Protein AF-A0A354Y0F9-F1 (afdb_monomer_lite)

Secondary structure (DSSP, 8-state):
-HHHHHHHHHHHHTT-HHHHHHHHHHHHHTTTPPPHHHHHHHTT--SSHHHHHHHHHHHHHHHTTTSSHHHHHHHHTT-HHHHHTSPPEEEEEEEEEPTT----SS----TTTEEEEEEEEE-TTT------GGGGSPPPPHHHHHH-TTPPPPTT--

Radius of gyration: 22.81 Å; chains: 1; bounding box: 46×44×65 Å

Structure (mmCIF, N/CA/C/O backbone):
data_AF-A0A354Y0F9-F1
#
_entry.id   AF-A0A354Y0F9-F1
#
loop_
_atom_site.group_PDB
_atom_site.id
_atom_site.type_symbol
_atom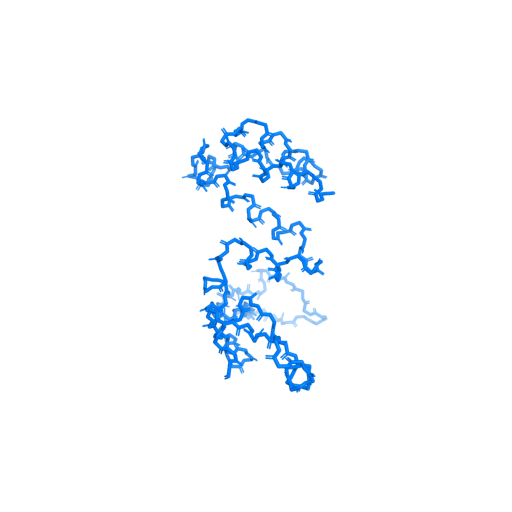_site.label_atom_id
_atom_site.label_alt_id
_atom_site.label_comp_id
_atom_site.label_asym_id
_atom_site.label_entity_id
_atom_site.label_seq_id
_atom_site.pdbx_PDB_ins_code
_atom_site.Cartn_x
_atom_site.Cartn_y
_atom_site.Cartn_z
_atom_site.occupancy
_atom_site.B_iso_or_equiv
_atom_site.auth_seq_id
_atom_site.auth_comp_id
_atom_site.auth_asym_id
_atom_site.auth_atom_id
_atom_site.pdbx_PDB_model_num
ATOM 1 N N . ALA A 1 1 ? 11.839 -1.763 10.530 1.00 94.44 1 ALA A N 1
ATOM 2 C CA . ALA A 1 1 ? 11.027 -0.960 9.595 1.00 94.44 1 ALA A CA 1
ATOM 3 C C . ALA A 1 1 ? 9.659 -0.612 10.173 1.00 94.44 1 ALA A C 1
ATOM 5 O O . ALA A 1 1 ? 9.276 0.550 10.140 1.00 94.44 1 ALA A O 1
ATOM 6 N N . GLU A 1 2 ? 8.942 -1.584 10.743 1.00 97.94 2 GLU A N 1
ATOM 7 C CA . GLU A 1 2 ? 7.544 -1.393 11.153 1.00 97.94 2 GLU A CA 1
ATOM 8 C C . GLU A 1 2 ? 7.325 -0.270 12.165 1.00 97.94 2 GLU A C 1
ATOM 10 O O . GLU A 1 2 ? 6.430 0.543 11.954 1.00 97.94 2 GLU A O 1
ATOM 15 N N . MET A 1 3 ? 8.167 -0.166 13.196 1.00 98.31 3 MET A N 1
ATOM 16 C CA . MET A 1 3 ? 8.039 0.885 14.214 1.00 98.31 3 MET A CA 1
ATOM 17 C C . MET A 1 3 ? 8.055 2.297 13.612 1.00 98.31 3 MET A C 1
ATOM 19 O O . MET A 1 3 ? 7.258 3.137 14.014 1.00 98.31 3 MET A O 1
ATOM 23 N N . TYR A 1 4 ? 8.889 2.541 12.595 1.00 98.50 4 TYR A N 1
ATOM 24 C CA . TYR A 1 4 ? 8.926 3.827 11.895 1.00 98.50 4 TYR A CA 1
ATOM 25 C C . TYR A 1 4 ? 7.642 4.095 11.109 1.00 98.50 4 TYR A C 1
ATOM 27 O O . TYR A 1 4 ? 7.142 5.212 11.119 1.00 98.50 4 TYR A O 1
ATOM 35 N N . LEU A 1 5 ? 7.071 3.078 10.457 1.00 98.50 5 LEU A N 1
ATOM 36 C CA . LEU A 1 5 ? 5.818 3.238 9.714 1.00 98.50 5 LEU A CA 1
ATOM 37 C C . LEU A 1 5 ? 4.607 3.387 10.638 1.00 98.50 5 LEU A C 1
ATOM 39 O O . LEU A 1 5 ? 3.686 4.108 10.278 1.00 98.50 5 LEU A O 1
ATOM 43 N N . ILE A 1 6 ? 4.608 2.752 11.814 1.00 98.62 6 ILE A N 1
ATOM 44 C CA . ILE A 1 6 ? 3.578 2.966 12.841 1.00 98.62 6 ILE A CA 1
ATOM 45 C C . ILE A 1 6 ? 3.672 4.392 13.394 1.00 98.62 6 ILE A C 1
ATOM 47 O O . ILE A 1 6 ? 2.654 5.075 13.467 1.00 98.62 6 ILE A O 1
ATOM 51 N N . ALA A 1 7 ? 4.879 4.861 13.730 1.00 98.69 7 ALA A N 1
ATOM 52 C CA . ALA A 1 7 ? 5.097 6.231 14.194 1.00 98.69 7 ALA A CA 1
ATOM 53 C C . ALA A 1 7 ? 4.682 7.261 13.130 1.00 98.69 7 ALA A C 1
ATOM 55 O O . ALA A 1 7 ? 3.935 8.188 13.429 1.00 98.69 7 ALA A O 1
ATOM 56 N N . ALA A 1 8 ? 5.079 7.051 11.869 1.00 98.75 8 ALA A N 1
ATOM 57 C CA . ALA A 1 8 ? 4.664 7.893 10.752 1.00 98.75 8 ALA A CA 1
ATOM 58 C C . ALA A 1 8 ? 3.139 7.920 10.576 1.00 98.75 8 ALA A C 1
ATOM 60 O O . ALA A 1 8 ? 2.572 8.985 10.349 1.00 98.75 8 ALA A O 1
ATOM 61 N N . GLU A 1 9 ? 2.474 6.765 10.686 1.00 98.75 9 GLU A N 1
ATOM 62 C CA . GLU A 1 9 ? 1.016 6.675 10.609 1.00 98.75 9 GLU A CA 1
ATOM 63 C C . GLU A 1 9 ? 0.333 7.474 11.708 1.00 98.75 9 GLU A C 1
ATOM 65 O O . GLU A 1 9 ? -0.510 8.317 11.407 1.00 98.75 9 GLU A O 1
ATOM 70 N N . ALA A 1 10 ? 0.738 7.266 12.961 1.00 98.75 10 ALA A N 1
ATOM 71 C CA . ALA A 1 10 ? 0.190 7.995 14.095 1.00 98.75 10 ALA A CA 1
ATOM 72 C C . ALA A 1 10 ? 0.378 9.512 13.934 1.00 98.75 10 ALA A C 1
ATOM 74 O O . ALA A 1 10 ? -0.590 10.261 14.052 1.00 98.75 10 ALA A O 1
ATOM 75 N N . SER A 1 11 ? 1.586 9.963 13.578 1.00 98.81 11 SER A N 1
ATOM 76 C CA . SER A 1 11 ? 1.867 11.384 13.347 1.00 98.81 11 SER A CA 1
ATOM 77 C C . SER A 1 11 ? 1.048 11.966 12.188 1.00 98.81 11 SER A C 1
ATOM 79 O O . SER A 1 11 ? 0.546 13.081 12.307 1.00 98.81 11 SER A O 1
ATOM 81 N N . ILE A 1 12 ? 0.836 11.231 11.085 1.00 98.81 12 ILE A N 1
ATOM 82 C CA . ILE A 1 12 ? -0.039 11.692 9.990 1.00 98.81 12 ILE A CA 1
ATOM 83 C C . ILE A 1 12 ? -1.469 11.869 10.487 1.00 98.81 12 ILE A C 1
ATOM 85 O O . ILE A 1 12 ? -2.067 12.911 10.231 1.00 98.81 12 ILE A O 1
ATOM 89 N N . GLU A 1 13 ? -2.029 10.898 11.208 1.00 98.50 13 GLU A N 1
ATOM 90 C CA . GLU A 1 13 ? -3.411 10.997 11.695 1.00 98.50 13 GLU A CA 1
ATOM 91 C C . GLU A 1 13 ? -3.593 12.116 12.738 1.00 98.50 13 GLU A C 1
ATOM 93 O O . GLU A 1 13 ? -4.663 12.720 12.802 1.00 98.50 13 GLU A O 1
ATOM 98 N N . LEU A 1 14 ? -2.530 12.483 13.462 1.00 98.62 14 LEU A N 1
ATOM 99 C CA . LEU A 1 14 ? -2.475 13.659 14.345 1.00 98.62 14 LEU A CA 1
ATOM 100 C C . LEU A 1 14 ? -2.153 14.979 13.618 1.00 98.62 14 LEU A C 1
ATOM 102 O O . LEU A 1 14 ? -2.127 16.037 14.241 1.00 98.62 14 LEU A O 1
ATOM 106 N N . ASN A 1 15 ? -1.941 14.937 12.299 1.00 98.56 15 ASN A N 1
ATOM 107 C CA . ASN A 1 15 ? -1.542 16.071 11.459 1.00 98.56 15 ASN A CA 1
ATOM 108 C C . ASN A 1 15 ? -0.159 16.672 11.816 1.00 98.56 15 ASN A C 1
ATOM 110 O O . ASN A 1 15 ? 0.145 17.816 11.482 1.00 98.56 15 ASN A O 1
ATOM 114 N N . GLU A 1 16 ? 0.716 15.881 12.437 1.00 98.69 16 GLU A N 1
ATOM 115 C CA . GLU A 1 16 ? 2.116 16.195 12.750 1.00 98.69 16 GLU A CA 1
ATOM 116 C C . GLU A 1 16 ? 3.026 15.848 11.556 1.00 98.69 16 GLU A C 1
ATOM 118 O O . GLU A 1 16 ? 3.885 14.965 11.604 1.00 98.69 16 GLU A O 1
ATOM 123 N N . LEU A 1 17 ? 2.801 16.521 10.426 1.00 98.62 17 LEU A N 1
ATOM 124 C CA . LEU A 1 17 ? 3.329 16.100 9.121 1.00 98.62 17 LEU A CA 1
ATOM 125 C C . LEU A 1 17 ? 4.864 16.123 9.019 1.00 98.62 17 LEU A C 1
ATOM 127 O O . LEU A 1 17 ? 5.453 15.255 8.377 1.00 98.62 17 LEU A O 1
ATOM 131 N N . GLU A 1 18 ? 5.521 17.087 9.668 1.00 98.56 18 GLU A N 1
ATOM 132 C CA . GLU A 1 18 ? 6.990 17.150 9.711 1.00 98.56 18 GLU A CA 1
ATOM 133 C C . GLU A 1 18 ? 7.583 15.971 10.492 1.00 98.56 18 GLU A C 1
ATOM 135 O O . GLU A 1 18 ? 8.601 15.409 10.094 1.00 98.56 18 GLU A O 1
ATOM 140 N N . GLU A 1 19 ? 6.933 15.559 11.583 1.00 98.62 19 GLU A N 1
ATOM 141 C CA . GLU A 1 19 ? 7.372 14.413 12.380 1.00 98.62 19 GLU A CA 1
ATOM 142 C C . GLU A 1 19 ? 7.174 13.108 11.605 1.00 98.62 19 GLU A C 1
ATOM 144 O O . GLU A 1 19 ? 8.086 12.288 11.507 1.00 98.62 19 GLU A O 1
ATOM 149 N N . ALA A 1 20 ? 6.026 12.962 10.940 1.00 98.69 20 ALA A N 1
ATOM 150 C CA . ALA A 1 20 ? 5.779 11.833 10.058 1.00 98.69 20 ALA A CA 1
ATOM 151 C C . ALA A 1 20 ? 6.821 11.706 8.935 1.00 98.69 20 ALA A C 1
ATOM 153 O O . ALA A 1 20 ? 7.283 10.600 8.642 1.00 98.69 20 ALA A O 1
ATOM 154 N N . ALA A 1 21 ? 7.200 12.826 8.309 1.00 98.62 21 ALA A N 1
ATOM 155 C CA . ALA A 1 21 ? 8.202 12.837 7.248 1.00 98.62 21 ALA A CA 1
ATOM 156 C C . ALA A 1 21 ? 9.570 12.354 7.748 1.00 98.62 21 ALA A C 1
ATOM 158 O O . ALA A 1 21 ? 10.187 11.539 7.067 1.00 98.62 21 ALA A O 1
ATOM 159 N N . LYS A 1 22 ? 10.003 12.741 8.959 1.00 98.56 22 LYS A N 1
ATOM 160 C CA . LYS A 1 22 ? 11.258 12.237 9.556 1.00 98.56 22 LYS A CA 1
ATOM 161 C C . LYS A 1 22 ? 11.277 10.711 9.629 1.00 98.56 22 LYS A C 1
ATOM 163 O O . LYS A 1 22 ? 12.253 10.087 9.215 1.00 98.56 22 LYS A O 1
ATOM 168 N N . TRP A 1 23 ? 10.197 10.101 10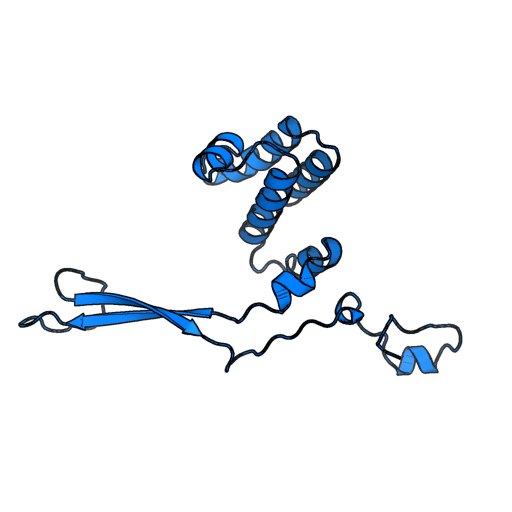.120 1.00 98.62 23 TRP A N 1
ATOM 169 C CA . TRP A 1 23 ? 10.104 8.643 10.238 1.00 98.62 23 TRP A CA 1
ATOM 170 C C . TRP A 1 23 ? 10.107 7.941 8.879 1.00 98.62 23 TRP A C 1
ATOM 172 O O . TRP A 1 23 ? 10.768 6.913 8.715 1.00 98.62 23 TRP A O 1
ATOM 182 N N . LEU A 1 24 ? 9.406 8.505 7.892 1.00 98.44 24 LEU A N 1
ATOM 183 C CA . LEU A 1 24 ? 9.416 7.993 6.522 1.00 98.44 24 LEU A CA 1
ATOM 184 C C . LEU A 1 24 ? 10.806 8.109 5.894 1.00 98.44 24 LEU A C 1
ATOM 186 O O . LEU A 1 24 ? 11.277 7.161 5.266 1.00 98.44 24 LEU A O 1
ATOM 190 N N . ASP A 1 25 ? 11.483 9.233 6.095 1.00 98.50 25 ASP A N 1
ATOM 191 C CA . ASP A 1 25 ? 12.761 9.531 5.456 1.00 98.50 25 ASP A CA 1
ATOM 192 C C . ASP A 1 25 ? 13.914 8.682 5.999 1.00 98.50 25 ASP A C 1
ATOM 194 O O . ASP A 1 25 ? 14.814 8.342 5.233 1.00 98.50 25 ASP A O 1
ATOM 198 N N . ILE A 1 26 ? 13.841 8.212 7.252 1.00 98.12 26 ILE A N 1
ATOM 199 C CA . ILE A 1 26 ? 14.764 7.184 7.768 1.00 98.12 26 ILE A CA 1
ATOM 200 C C . ILE A 1 26 ? 14.697 5.909 6.911 1.00 98.12 26 ILE A C 1
ATOM 202 O O . ILE A 1 26 ? 15.729 5.354 6.530 1.00 98.12 26 ILE A O 1
ATOM 206 N N . LEU A 1 27 ? 13.491 5.437 6.572 1.00 97.00 27 LEU A N 1
ATOM 207 C CA . LEU A 1 27 ? 13.324 4.233 5.750 1.00 97.00 27 LEU A CA 1
ATOM 208 C C . LEU A 1 27 ? 13.688 4.470 4.289 1.00 97.00 27 LEU A C 1
ATOM 210 O O . LEU A 1 27 ? 14.311 3.616 3.661 1.00 97.00 27 LEU A O 1
ATOM 214 N N . ARG A 1 28 ? 13.311 5.627 3.748 1.00 97.56 28 ARG A N 1
ATOM 215 C CA . ARG A 1 28 ? 13.597 5.989 2.356 1.00 97.56 28 ARG A CA 1
ATOM 216 C C . ARG A 1 28 ? 15.095 6.163 2.122 1.00 97.56 28 ARG A C 1
ATOM 218 O O . ARG A 1 28 ? 15.614 5.644 1.137 1.00 97.56 28 ARG A O 1
ATOM 225 N N . GLY A 1 29 ? 15.791 6.805 3.060 1.00 97.88 29 GLY A N 1
ATOM 226 C CA . GLY A 1 29 ? 17.237 7.003 3.018 1.00 97.88 29 GLY A CA 1
ATOM 227 C C . GLY A 1 29 ? 18.034 5.698 3.070 1.00 97.88 29 GLY A C 1
ATOM 228 O O . GLY A 1 29 ? 19.069 5.604 2.418 1.00 97.88 29 GLY A O 1
ATOM 229 N N . ARG A 1 30 ? 17.525 4.653 3.745 1.00 97.75 30 ARG A N 1
ATOM 230 C CA . ARG A 1 30 ? 18.149 3.312 3.781 1.00 97.75 30 ARG A CA 1
ATOM 231 C C . ARG A 1 30 ? 18.379 2.719 2.383 1.00 97.75 30 ARG A C 1
ATOM 233 O O . ARG A 1 30 ? 19.287 1.915 2.214 1.00 97.75 30 ARG A O 1
ATOM 240 N N . ILE A 1 31 ? 17.541 3.080 1.410 1.00 96.25 31 ILE A N 1
ATOM 241 C CA . ILE A 1 31 ? 17.620 2.616 0.015 1.00 96.25 31 ILE A CA 1
ATOM 242 C C . ILE A 1 31 ? 17.805 3.780 -0.971 1.00 96.25 31 ILE A C 1
ATOM 244 O O . ILE A 1 31 ? 17.392 3.684 -2.124 1.00 96.25 31 ILE A O 1
ATOM 248 N N . GLU A 1 32 ? 18.389 4.889 -0.502 1.00 97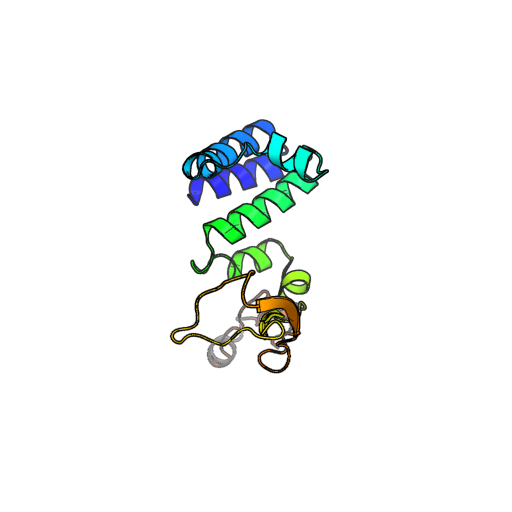.12 32 GLU A N 1
ATOM 249 C CA . GLU A 1 32 ? 18.782 6.050 -1.318 1.00 97.12 32 GLU A CA 1
ATOM 250 C C . GLU A 1 32 ? 17.631 6.701 -2.110 1.00 97.12 32 GLU A C 1
ATOM 252 O O . GLU A 1 32 ? 17.830 7.362 -3.133 1.00 97.12 32 GLU A O 1
ATOM 257 N N . LEU A 1 33 ? 16.392 6.556 -1.634 1.00 96.50 33 LEU A N 1
ATOM 258 C CA . LEU A 1 33 ? 15.261 7.271 -2.211 1.00 96.50 33 LEU A CA 1
ATOM 259 C C . LEU A 1 33 ? 15.260 8.734 -1.753 1.00 96.50 33 LEU A C 1
ATOM 261 O O . LEU A 1 33 ? 15.585 9.045 -0.609 1.00 96.50 33 LEU A O 1
ATOM 265 N N . LYS A 1 34 ? 14.805 9.631 -2.639 1.00 97.44 34 LYS A N 1
ATOM 266 C CA . LYS A 1 34 ? 14.578 11.055 -2.323 1.00 97.44 34 LYS A CA 1
ATOM 267 C C . LYS A 1 34 ? 13.686 11.213 -1.089 1.00 97.44 34 LYS A C 1
ATOM 269 O O . LYS A 1 34 ? 12.798 10.389 -0.872 1.00 97.44 34 LYS A O 1
ATOM 274 N N . ASP A 1 35 ? 13.840 12.296 -0.340 1.00 97.94 35 ASP A N 1
ATOM 275 C CA . ASP A 1 35 ? 12.994 12.579 0.822 1.00 97.94 35 ASP A CA 1
ATOM 276 C C . ASP A 1 35 ? 11.498 12.676 0.455 1.00 97.94 35 ASP A C 1
ATOM 278 O O . ASP A 1 35 ? 11.101 12.807 -0.716 1.00 97.94 35 ASP A O 1
ATOM 282 N N . THR A 1 36 ? 10.650 12.556 1.470 1.00 98.12 36 THR A N 1
ATOM 283 C CA . THR A 1 36 ? 9.195 12.483 1.345 1.00 98.12 36 THR A CA 1
ATOM 284 C C . THR A 1 36 ? 8.632 13.735 0.687 1.00 98.12 36 THR A C 1
ATOM 286 O O . THR A 1 36 ? 7.821 13.624 -0.236 1.00 98.12 36 THR A O 1
ATOM 289 N N . ARG A 1 37 ? 9.092 14.926 1.088 1.00 97.69 37 ARG A N 1
ATOM 290 C CA . ARG A 1 37 ? 8.574 16.195 0.565 1.00 97.69 37 ARG A CA 1
ATOM 291 C C . ARG A 1 37 ? 8.938 16.371 -0.906 1.00 97.69 37 ARG A C 1
ATOM 293 O O . ARG A 1 37 ? 8.047 16.607 -1.719 1.00 97.69 37 ARG A O 1
ATOM 300 N N . SER A 1 38 ? 10.201 16.164 -1.272 1.00 97.56 38 SER A N 1
ATOM 301 C CA . SER A 1 38 ? 10.644 16.197 -2.671 1.00 97.56 38 SER A CA 1
ATOM 302 C C . SER A 1 38 ? 9.871 15.203 -3.536 1.00 97.56 38 SER A C 1
ATOM 304 O O . SER A 1 38 ? 9.475 15.513 -4.660 1.00 97.56 38 SER A O 1
ATOM 306 N N . THR A 1 39 ? 9.618 14.004 -3.010 1.00 97.94 39 THR A N 1
ATOM 307 C CA . THR A 1 39 ? 8.886 12.959 -3.734 1.00 97.94 39 THR A CA 1
ATOM 308 C C . THR A 1 39 ? 7.419 13.321 -3.947 1.00 97.94 39 THR A C 1
ATOM 310 O O . THR A 1 39 ? 6.897 13.078 -5.035 1.00 97.94 39 THR A O 1
ATOM 313 N N . LEU A 1 40 ? 6.756 13.914 -2.949 1.00 98.12 40 LEU A N 1
ATOM 314 C CA . LEU A 1 40 ? 5.392 14.426 -3.092 1.00 98.12 40 LEU A CA 1
ATOM 315 C C . LEU A 1 40 ? 5.333 15.527 -4.156 1.00 98.12 40 LEU A C 1
ATOM 317 O O . LEU A 1 40 ? 4.526 15.421 -5.079 1.00 98.12 40 LEU A O 1
ATOM 321 N N . THR A 1 41 ? 6.252 16.496 -4.112 1.00 98.00 41 THR A N 1
ATOM 322 C CA . THR A 1 41 ? 6.340 17.579 -5.105 1.00 98.00 41 THR A CA 1
ATOM 323 C C . THR A 1 41 ? 6.521 17.044 -6.527 1.00 98.00 41 THR A C 1
ATOM 325 O O . THR A 1 41 ? 5.776 17.430 -7.424 1.00 98.00 41 THR A O 1
ATOM 328 N N . ILE A 1 42 ? 7.450 16.102 -6.743 1.00 97.50 42 ILE A N 1
ATOM 329 C CA . ILE A 1 42 ? 7.677 15.470 -8.060 1.00 97.50 42 ILE A CA 1
ATOM 330 C C . ILE A 1 42 ? 6.414 14.759 -8.569 1.00 97.50 42 ILE A C 1
ATOM 332 O O . ILE A 1 42 ? 6.169 14.707 -9.772 1.00 97.50 42 ILE A O 1
ATOM 336 N N . ARG A 1 43 ? 5.599 14.217 -7.660 1.00 97.38 43 ARG A N 1
ATOM 337 C CA . ARG A 1 43 ? 4.338 13.533 -7.979 1.00 97.38 43 ARG A CA 1
ATOM 338 C C . ARG A 1 43 ? 3.139 14.485 -8.093 1.00 97.38 43 ARG A C 1
ATOM 340 O O . ARG A 1 43 ? 2.017 14.002 -8.226 1.00 97.38 43 ARG A O 1
ATOM 347 N N . GLY A 1 44 ? 3.347 15.802 -8.012 1.00 97.56 44 GLY A N 1
ATOM 348 C CA . GLY A 1 44 ? 2.267 16.796 -8.032 1.00 97.56 44 GLY A CA 1
ATOM 349 C C . GLY A 1 44 ? 1.332 16.704 -6.821 1.00 97.56 44 GLY A C 1
ATOM 350 O O . GLY A 1 44 ? 0.161 17.068 -6.915 1.00 97.56 44 GLY A O 1
ATOM 351 N N . LYS A 1 45 ? 1.826 16.168 -5.702 1.00 97.94 45 LYS A N 1
ATOM 352 C CA . LYS A 1 45 ? 1.094 16.003 -4.444 1.00 97.94 45 LYS A CA 1
ATOM 353 C C . LYS A 1 45 ? 1.467 17.093 -3.447 1.00 97.94 45 LYS A C 1
ATOM 355 O O . LYS A 1 45 ? 2.573 17.627 -3.487 1.00 97.94 45 LYS A O 1
ATOM 360 N N . GLN A 1 46 ? 0.545 17.408 -2.546 1.00 97.75 46 GLN A N 1
ATOM 361 C CA . GLN A 1 46 ? 0.740 18.422 -1.516 1.00 97.75 46 GLN A CA 1
ATOM 362 C C . GLN A 1 46 ? 1.298 17.799 -0.236 1.00 97.75 46 GLN A C 1
ATOM 364 O O . GLN A 1 46 ? 1.032 16.640 0.079 1.00 97.75 46 GLN A O 1
ATOM 369 N N . PHE A 1 47 ? 2.025 18.590 0.553 1.00 98.00 47 PHE A N 1
ATOM 370 C CA . PHE A 1 47 ? 2.429 18.202 1.906 1.00 98.00 47 PHE A CA 1
ATOM 371 C C . PHE A 1 47 ? 1.248 18.380 2.876 1.00 98.00 47 PHE A C 1
ATOM 373 O O . PHE A 1 47 ? 1.240 19.263 3.728 1.00 98.00 47 PHE A O 1
ATOM 380 N N . SER A 1 48 ? 0.197 17.586 2.663 1.00 98.50 48 SER A N 1
ATOM 381 C CA . SER A 1 48 ? -1.074 17.626 3.391 1.00 98.50 48 SER A CA 1
ATOM 382 C C . SER A 1 48 ? -1.368 16.280 4.046 1.00 98.50 48 SER A C 1
ATOM 384 O O . SER A 1 48 ? -0.865 15.249 3.599 1.00 98.50 48 SER A O 1
ATOM 386 N N . GLN A 1 49 ? -2.234 16.269 5.064 1.00 98.50 49 GLN A N 1
ATOM 387 C CA . GLN A 1 49 ? -2.611 15.037 5.759 1.00 98.50 49 GLN A CA 1
ATOM 388 C C . GLN A 1 49 ? -3.141 13.959 4.804 1.00 98.50 49 GLN A C 1
ATOM 390 O O . GLN A 1 49 ? -2.755 12.796 4.895 1.00 98.50 49 GLN A O 1
ATOM 395 N N . ALA A 1 50 ? -4.009 14.346 3.865 1.00 98.38 50 ALA A N 1
ATOM 396 C CA . ALA A 1 50 ? -4.622 13.424 2.916 1.00 98.38 50 ALA A CA 1
ATOM 397 C C . ALA A 1 50 ? -3.582 12.778 1.984 1.00 98.38 50 ALA A C 1
ATOM 399 O O . ALA A 1 50 ? -3.519 11.552 1.890 1.00 98.38 50 ALA A O 1
ATOM 400 N N . ASP A 1 51 ? -2.724 13.584 1.354 1.00 98.50 51 ASP A N 1
ATOM 401 C CA . ASP A 1 51 ? -1.700 13.069 0.441 1.00 98.50 51 ASP A CA 1
ATOM 402 C C . ASP A 1 51 ? -0.601 12.288 1.182 1.00 98.50 51 ASP A C 1
ATOM 404 O O . ASP A 1 51 ? -0.112 11.281 0.664 1.00 98.50 51 ASP A O 1
ATOM 408 N N . MET A 1 52 ? -0.236 12.690 2.406 1.00 98.56 52 MET A N 1
ATOM 409 C CA . MET A 1 52 ? 0.718 11.937 3.227 1.00 98.56 52 MET A CA 1
ATOM 410 C C . MET A 1 52 ? 0.159 10.591 3.685 1.00 98.56 52 MET A C 1
ATOM 412 O O . MET A 1 52 ? 0.897 9.606 3.673 1.00 98.56 52 MET A O 1
ATOM 416 N N . ARG A 1 53 ? -1.135 10.506 4.019 1.00 98.62 53 ARG A N 1
ATOM 417 C CA . ARG A 1 53 ? -1.800 9.234 4.344 1.00 98.62 53 ARG A CA 1
ATOM 418 C C . ARG A 1 53 ? -1.721 8.263 3.170 1.00 98.62 53 ARG A C 1
ATOM 420 O O . ARG A 1 53 ? -1.318 7.113 3.338 1.00 98.62 53 ARG A O 1
ATOM 427 N N . ASP A 1 54 ? -2.041 8.723 1.965 1.00 98.06 54 ASP A N 1
ATOM 428 C CA . ASP A 1 54 ? -1.944 7.891 0.763 1.00 98.06 54 ASP A CA 1
ATOM 429 C C . ASP A 1 54 ? -0.497 7.506 0.439 1.00 98.06 54 ASP A C 1
ATOM 431 O O . ASP A 1 54 ? -0.222 6.362 0.060 1.00 98.06 54 ASP A O 1
ATOM 435 N N . PHE A 1 55 ? 0.444 8.431 0.629 1.00 98.38 55 PHE A N 1
ATOM 436 C CA . PHE A 1 55 ? 1.866 8.168 0.451 1.00 98.38 55 PHE A CA 1
ATOM 437 C C . PHE A 1 55 ? 2.377 7.097 1.421 1.00 98.38 55 PHE A C 1
ATOM 439 O O . PHE A 1 55 ? 2.990 6.122 0.981 1.00 98.38 55 PHE A O 1
ATOM 446 N N . LEU A 1 56 ? 2.062 7.213 2.713 1.00 98.56 56 LEU A N 1
ATOM 447 C CA . LEU A 1 56 ? 2.382 6.217 3.733 1.00 98.56 56 LEU A CA 1
ATOM 448 C C . LEU A 1 56 ? 1.812 4.844 3.369 1.00 98.56 56 LEU A C 1
ATOM 450 O O . LEU A 1 56 ? 2.533 3.850 3.419 1.00 98.56 56 LEU A O 1
ATOM 454 N N . ARG A 1 57 ? 0.536 4.772 2.969 1.00 98.19 57 ARG A N 1
ATOM 455 C CA . ARG A 1 57 ? -0.111 3.509 2.571 1.00 98.19 57 ARG A CA 1
ATOM 456 C C . ARG A 1 57 ? 0.628 2.829 1.416 1.00 98.19 57 ARG A C 1
ATOM 458 O O . ARG A 1 57 ? 0.718 1.600 1.383 1.00 98.19 57 ARG A O 1
ATOM 465 N N . GLN A 1 58 ? 1.175 3.607 0.478 1.00 97.06 58 GLN A N 1
ATOM 466 C CA . GLN A 1 58 ? 2.030 3.093 -0.596 1.00 97.06 58 GLN A CA 1
ATOM 467 C C . GLN A 1 58 ? 3.399 2.637 -0.079 1.00 97.06 58 GLN A C 1
ATOM 469 O O . GLN A 1 58 ? 3.839 1.555 -0.463 1.00 97.06 58 GLN A O 1
ATOM 474 N N . GLN A 1 59 ? 4.049 3.417 0.796 1.00 97.44 59 GLN A N 1
ATOM 475 C CA . GLN A 1 59 ? 5.330 3.035 1.403 1.00 97.44 59 GLN A CA 1
ATOM 476 C C . GLN A 1 59 ? 5.196 1.728 2.188 1.00 97.44 59 GLN A C 1
ATOM 478 O O . GLN A 1 59 ? 5.934 0.787 1.924 1.00 97.44 59 GLN A O 1
ATOM 483 N N . ARG A 1 60 ? 4.193 1.615 3.067 1.00 98.38 60 ARG A N 1
ATOM 484 C CA . ARG A 1 60 ? 3.934 0.406 3.861 1.00 98.38 60 ARG A CA 1
ATOM 485 C C . ARG A 1 60 ? 3.640 -0.812 2.984 1.00 98.38 60 ARG A C 1
ATOM 487 O O . ARG A 1 60 ? 4.119 -1.902 3.273 1.00 98.38 60 ARG A O 1
ATOM 494 N N . ARG A 1 61 ? 2.902 -0.632 1.880 1.00 97.44 61 ARG A N 1
ATOM 495 C CA . ARG A 1 61 ? 2.645 -1.709 0.907 1.00 97.44 61 ARG A CA 1
ATOM 496 C C . ARG A 1 61 ? 3.927 -2.205 0.233 1.00 97.44 61 ARG A C 1
ATOM 498 O O . ARG A 1 61 ? 4.017 -3.399 -0.027 1.00 97.44 61 ARG A O 1
ATOM 505 N N . ALA A 1 62 ? 4.841 -1.302 -0.115 1.00 96.62 62 ALA A N 1
ATOM 506 C CA . ALA A 1 62 ? 6.104 -1.659 -0.751 1.00 96.62 62 ALA A CA 1
ATOM 507 C C . ALA A 1 62 ? 7.084 -2.291 0.249 1.00 96.62 62 ALA A C 1
ATOM 509 O O . ALA A 1 62 ? 7.672 -3.317 -0.065 1.00 96.62 62 ALA A O 1
ATOM 510 N N . GLU A 1 63 ? 7.205 -1.707 1.444 1.00 97.81 63 GLU A N 1
ATOM 511 C CA . GLU A 1 63 ? 8.128 -2.150 2.495 1.00 97.81 63 GLU A CA 1
ATOM 512 C C . GLU A 1 63 ? 7.800 -3.559 2.997 1.00 97.81 63 GLU A C 1
ATOM 514 O O . GLU A 1 63 ? 8.714 -4.350 3.161 1.00 97.81 63 GLU A O 1
ATOM 519 N N . PHE A 1 64 ? 6.513 -3.877 3.191 1.00 98.19 64 PHE A N 1
ATOM 520 C CA . PHE A 1 64 ? 6.051 -5.167 3.727 1.00 98.19 64 PHE A CA 1
ATOM 521 C C . PHE A 1 64 ? 5.389 -6.064 2.679 1.00 98.19 64 PHE A C 1
ATOM 523 O O . PHE A 1 64 ? 4.465 -6.840 2.973 1.00 98.19 64 PHE A O 1
ATOM 530 N N . ALA A 1 65 ? 5.791 -5.923 1.417 1.00 97.56 65 ALA A N 1
ATOM 531 C CA . ALA A 1 65 ? 5.310 -6.808 0.370 1.00 97.56 65 ALA A CA 1
ATOM 532 C C . ALA A 1 65 ? 5.662 -8.263 0.730 1.00 97.56 65 ALA A C 1
ATOM 534 O O . ALA A 1 65 ? 6.812 -8.579 1.003 1.00 97.56 65 ALA A O 1
ATOM 535 N N . TYR A 1 66 ? 4.661 -9.149 0.709 1.00 96.62 66 TYR A N 1
ATOM 536 C CA . TYR A 1 66 ? 4.782 -10.568 1.085 1.00 96.62 66 TYR A CA 1
ATOM 537 C C . TYR A 1 66 ? 5.026 -10.869 2.577 1.00 96.62 66 TYR A C 1
ATOM 539 O O . TYR A 1 66 ? 5.254 -12.020 2.929 1.00 96.62 66 TYR A O 1
ATOM 547 N N . GLU A 1 67 ? 4.841 -9.895 3.471 1.00 97.88 67 GLU A N 1
ATOM 548 C CA . GLU A 1 67 ? 5.002 -10.069 4.929 1.00 97.88 67 GLU A CA 1
ATOM 549 C C . GLU A 1 67 ? 3.657 -10.088 5.684 1.00 97.88 67 GLU A C 1
ATOM 551 O O . GLU A 1 67 ? 3.545 -9.650 6.819 1.00 97.88 67 GLU A O 1
ATOM 556 N N . GLN A 1 68 ? 2.581 -10.550 5.038 1.00 96.31 68 GLN A N 1
ATOM 557 C CA . GLN A 1 68 ? 1.226 -10.690 5.615 1.00 96.31 68 GLN A CA 1
ATOM 558 C C . GLN A 1 68 ? 0.546 -9.405 6.147 1.00 96.31 68 GLN A C 1
ATOM 560 O O . GLN A 1 68 ? -0.614 -9.454 6.550 1.00 96.31 68 GLN A O 1
ATOM 565 N N . HIS A 1 69 ? 1.164 -8.227 6.046 1.00 97.94 69 HIS A N 1
ATOM 566 C CA . HIS A 1 69 ? 0.550 -6.970 6.495 1.00 97.94 69 HIS A CA 1
ATOM 567 C C . HIS A 1 69 ? -0.630 -6.516 5.632 1.00 97.94 69 HIS A C 1
ATOM 569 O O . HIS A 1 69 ? -1.643 -6.040 6.151 1.00 97.94 69 HIS A O 1
ATOM 575 N N . ARG A 1 70 ? -0.542 -6.692 4.305 1.00 96.19 70 ARG A N 1
ATOM 576 C CA . ARG A 1 70 ? -1.520 -6.118 3.366 1.00 96.19 70 ARG A CA 1
ATOM 577 C C . ARG A 1 70 ? -2.953 -6.577 3.640 1.00 96.19 70 ARG A C 1
ATOM 579 O O . ARG A 1 70 ? -3.872 -5.793 3.419 1.00 96.19 70 ARG A O 1
ATOM 586 N N . TYR A 1 71 ? -3.135 -7.808 4.122 1.00 95.06 71 TYR A N 1
ATOM 587 C CA . TYR A 1 71 ? -4.444 -8.363 4.471 1.00 95.06 71 TYR A CA 1
ATOM 588 C C . TYR A 1 71 ? -5.137 -7.558 5.581 1.00 95.06 71 TYR A C 1
ATOM 590 O O . TYR A 1 71 ? -6.331 -7.268 5.475 1.00 95.06 71 TYR A O 1
ATOM 598 N N . PHE A 1 72 ? -4.391 -7.177 6.619 1.00 97.19 72 PHE A N 1
ATOM 599 C CA . PHE A 1 72 ? -4.906 -6.409 7.753 1.00 97.19 72 PHE A CA 1
ATOM 600 C C . PHE A 1 72 ? -4.955 -4.912 7.447 1.00 97.19 72 PHE A C 1
ATOM 602 O O . PHE A 1 72 ? -5.931 -4.250 7.788 1.00 97.19 72 PHE A O 1
ATOM 609 N N . ASP A 1 73 ? -3.951 -4.392 6.738 1.00 98.25 73 ASP A N 1
ATOM 610 C CA . ASP A 1 73 ? -3.850 -2.977 6.378 1.00 98.25 73 ASP A CA 1
ATOM 611 C C . ASP A 1 73 ? -5.055 -2.493 5.559 1.00 98.25 73 ASP A C 1
ATOM 613 O O . ASP A 1 73 ? -5.662 -1.479 5.892 1.00 98.25 73 ASP A O 1
ATOM 617 N N . VAL A 1 74 ? -5.474 -3.234 4.524 1.00 96.94 74 VAL A N 1
ATOM 618 C CA . VAL A 1 74 ? -6.654 -2.828 3.733 1.00 96.94 74 VAL A CA 1
ATOM 619 C C . VAL A 1 74 ? -7.949 -2.859 4.542 1.00 96.94 74 VAL A C 1
ATOM 621 O O . VAL A 1 74 ? -8.849 -2.071 4.264 1.00 96.94 74 VAL A O 1
ATOM 624 N N . ARG A 1 75 ? -8.036 -3.743 5.545 1.00 96.94 75 ARG A N 1
ATOM 625 C CA . ARG A 1 75 ? -9.219 -3.888 6.399 1.00 96.94 75 ARG A CA 1
ATOM 626 C C . ARG A 1 75 ? -9.318 -2.764 7.416 1.00 96.94 75 ARG A C 1
ATOM 628 O O . ARG A 1 75 ? -10.333 -2.087 7.458 1.00 96.94 75 ARG A O 1
ATOM 635 N N . ARG A 1 76 ? -8.252 -2.516 8.182 1.00 97.44 76 ARG A N 1
ATOM 636 C CA . ARG A 1 76 ? -8.239 -1.465 9.215 1.00 97.44 76 ARG A CA 1
ATOM 637 C C . ARG A 1 76 ? -8.361 -0.054 8.636 1.00 97.44 76 ARG A C 1
ATOM 639 O O . ARG A 1 76 ? -8.861 0.839 9.303 1.00 97.44 76 ARG A O 1
ATOM 646 N N . TRP A 1 77 ? -7.928 0.143 7.391 1.00 97.75 77 TRP A N 1
ATOM 647 C CA . TRP A 1 77 ? -8.107 1.404 6.670 1.00 97.75 77 TRP A CA 1
ATOM 648 C C . TRP A 1 77 ? -9.458 1.539 5.970 1.00 97.75 77 TRP A C 1
ATOM 650 O O . TRP A 1 77 ? -9.697 2.585 5.372 1.00 97.75 77 TRP A O 1
ATOM 660 N N . MET A 1 78 ? -10.307 0.508 6.013 1.00 96.62 78 MET A N 1
ATOM 661 C CA . MET A 1 78 ? -11.591 0.469 5.311 1.00 96.62 78 MET A CA 1
ATOM 662 C C . MET A 1 78 ? -11.463 0.709 3.798 1.00 96.62 78 MET A C 1
ATOM 664 O O . MET A 1 78 ? -12.344 1.301 3.189 1.00 96.62 78 MET A O 1
ATOM 668 N N . ILE A 1 79 ? -10.359 0.244 3.193 1.00 96.19 79 ILE A N 1
ATOM 669 C CA . ILE A 1 79 ? -10.090 0.366 1.745 1.00 96.19 79 ILE A CA 1
ATOM 670 C C . ILE A 1 79 ? -10.138 -0.984 1.011 1.00 96.19 79 ILE A C 1
ATOM 672 O O . ILE A 1 79 ? -9.515 -1.193 -0.040 1.00 96.19 79 ILE A O 1
ATOM 676 N N . ALA A 1 80 ? -10.779 -1.972 1.631 1.00 94.88 80 ALA A N 1
ATOM 677 C CA . ALA A 1 80 ? -10.889 -3.309 1.078 1.00 94.88 80 ALA A CA 1
ATOM 678 C C . ALA A 1 80 ? -11.763 -3.370 -0.195 1.00 94.88 80 ALA A C 1
ATOM 680 O O . ALA A 1 80 ? -11.353 -4.089 -1.106 1.00 94.88 80 ALA A O 1
ATOM 681 N N . PRO A 1 81 ? -12.863 -2.602 -0.353 1.00 93.75 81 PRO A N 1
ATOM 682 C CA . PRO A 1 81 ? -13.591 -2.517 -1.621 1.00 93.75 81 PRO A CA 1
ATOM 683 C C . PRO A 1 81 ? -12.716 -2.017 -2.780 1.00 93.75 81 PRO A C 1
ATOM 685 O O . PRO A 1 81 ? -12.738 -2.582 -3.873 1.00 93.75 81 PRO A O 1
ATOM 688 N N . GLU A 1 82 ? -11.886 -1.003 -2.545 1.00 92.31 82 GLU A N 1
ATOM 689 C CA . GLU A 1 82 ? -11.002 -0.395 -3.542 1.00 92.31 82 GLU A CA 1
ATOM 690 C C . GLU A 1 82 ? -9.825 -1.305 -3.889 1.00 92.31 82 GLU A C 1
ATOM 692 O O . GLU A 1 82 ? -9.313 -1.269 -5.008 1.00 92.31 82 GLU A O 1
ATOM 697 N N . ALA A 1 83 ? -9.347 -2.098 -2.929 1.00 88.50 83 ALA A N 1
ATOM 698 C CA . ALA A 1 83 ? -8.265 -3.050 -3.149 1.00 88.50 83 ALA A CA 1
ATOM 699 C C . ALA A 1 83 ? -8.763 -4.379 -3.741 1.00 88.50 83 ALA A C 1
ATOM 701 O O . ALA A 1 83 ? -8.071 -4.978 -4.565 1.00 88.50 83 ALA A O 1
ATOM 702 N N . GLY A 1 84 ? -9.932 -4.839 -3.299 1.00 83.25 84 GLY A N 1
ATOM 703 C CA . GLY A 1 84 ? -10.503 -6.155 -3.567 1.00 83.25 84 GLY A CA 1
ATOM 704 C C . GLY A 1 84 ? -11.333 -6.238 -4.843 1.00 83.25 84 GLY A C 1
ATOM 705 O O . GLY A 1 84 ? -11.484 -7.334 -5.361 1.00 83.25 84 GLY A O 1
ATOM 706 N N . ASN A 1 85 ? -11.812 -5.115 -5.387 1.00 83.31 85 ASN A N 1
ATOM 707 C CA . ASN A 1 85 ? -12.563 -5.086 -6.653 1.00 83.31 85 ASN A CA 1
ATOM 708 C C . ASN A 1 85 ? -11.704 -4.697 -7.869 1.00 83.31 85 ASN A C 1
ATOM 710 O O . ASN A 1 85 ? -12.237 -4.363 -8.926 1.00 83.31 85 ASN A O 1
ATOM 714 N N . LYS A 1 86 ? -10.373 -4.693 -7.736 1.00 83.56 86 LYS A N 1
ATOM 715 C CA . LYS A 1 86 ? -9.470 -4.423 -8.862 1.00 83.56 86 LYS A CA 1
ATOM 716 C C . LYS A 1 86 ? -9.120 -5.724 -9.586 1.00 83.56 86 LYS A C 1
ATOM 718 O O . LYS A 1 86 ? -8.708 -6.670 -8.905 1.00 83.56 86 LYS A O 1
ATOM 723 N N . PRO A 1 87 ? -9.224 -5.766 -10.929 1.00 84.62 87 PRO A N 1
ATOM 724 C CA . PRO A 1 87 ? -8.810 -6.934 -11.690 1.00 84.62 87 PRO A CA 1
ATOM 725 C C . PRO A 1 87 ? -7.320 -7.179 -11.470 1.00 84.62 87 PRO A C 1
ATOM 727 O O . PRO A 1 87 ? -6.518 -6.242 -11.373 1.00 84.62 87 PRO A O 1
ATOM 730 N N . LEU A 1 88 ? -6.948 -8.451 -11.366 1.00 88.19 88 LEU A N 1
ATOM 731 C CA . LEU A 1 88 ? -5.545 -8.821 -11.374 1.00 88.19 88 LEU A CA 1
ATOM 732 C C . LEU A 1 88 ? -5.008 -8.581 -12.786 1.00 88.19 88 LEU A C 1
ATOM 734 O O . LEU A 1 88 ? -5.565 -9.081 -13.757 1.00 88.19 88 LEU A O 1
ATOM 738 N N . THR A 1 89 ? -3.917 -7.833 -12.899 1.00 91.94 89 THR A N 1
ATOM 739 C CA . THR A 1 89 ? -3.272 -7.549 -14.185 1.00 91.94 89 THR A CA 1
ATOM 740 C C . THR A 1 89 ? -1.833 -8.033 -14.181 1.00 91.94 89 THR A C 1
ATOM 742 O O . THR A 1 89 ? -1.155 -7.990 -13.153 1.00 91.94 89 THR A O 1
ATOM 745 N N . GLY A 1 90 ? -1.354 -8.448 -15.347 1.00 92.81 90 GLY A N 1
ATOM 746 C CA . GLY A 1 90 ? 0.056 -8.701 -15.619 1.00 92.81 90 GLY A CA 1
ATOM 747 C C . GLY A 1 90 ? 0.555 -7.846 -16.778 1.00 92.81 90 GLY A C 1
ATOM 748 O O . GLY A 1 90 ? -0.187 -7.043 -17.341 1.00 92.81 90 GLY A O 1
ATOM 749 N N . ILE A 1 91 ? 1.814 -8.050 -17.153 1.00 94.81 91 ILE A N 1
ATOM 750 C CA . ILE A 1 91 ? 2.392 -7.480 -18.370 1.00 94.81 91 ILE A CA 1
ATOM 751 C C . ILE A 1 91 ? 2.760 -8.641 -19.289 1.00 94.81 91 ILE A C 1
ATOM 753 O O . ILE A 1 91 ? 3.420 -9.586 -18.854 1.00 94.81 91 ILE A O 1
ATOM 757 N N . ILE A 1 92 ? 2.325 -8.568 -20.544 1.00 94.38 92 ILE A N 1
ATOM 758 C CA . ILE A 1 92 ? 2.880 -9.369 -21.635 1.00 94.38 92 ILE A CA 1
ATOM 759 C C . ILE A 1 92 ? 3.929 -8.506 -22.328 1.00 94.38 92 ILE A C 1
ATOM 761 O O . ILE A 1 92 ? 3.667 -7.351 -22.666 1.00 94.38 92 ILE A O 1
ATOM 765 N N . VAL A 1 93 ? 5.117 -9.078 -22.510 1.00 94.00 93 VAL A N 1
ATOM 766 C CA . VAL A 1 93 ? 6.212 -8.460 -23.256 1.00 94.00 93 VAL A CA 1
ATOM 767 C C . VAL A 1 93 ? 6.401 -9.257 -24.535 1.00 94.00 93 VAL A C 1
ATOM 769 O O . VAL A 1 93 ? 6.745 -10.438 -24.479 1.00 94.00 93 VAL A O 1
ATOM 772 N N . GLU A 1 94 ? 6.178 -8.614 -25.674 1.00 93.38 94 GLU A N 1
ATOM 773 C CA . GLU A 1 94 ? 6.398 -9.203 -26.992 1.00 93.38 94 GLU A CA 1
ATOM 774 C C . GLU A 1 94 ? 7.643 -8.584 -27.618 1.00 93.38 94 GLU A C 1
ATOM 776 O O . GLU A 1 94 ? 7.749 -7.365 -27.726 1.00 93.38 94 GLU A O 1
ATOM 781 N N . GLY A 1 95 ? 8.602 -9.425 -28.007 1.00 93.00 95 GLY A N 1
ATOM 782 C CA . GLY A 1 95 ? 9.764 -9.017 -28.793 1.00 93.00 95 GLY A CA 1
ATOM 783 C C . GLY A 1 95 ? 9.618 -9.524 -30.220 1.00 93.00 95 GLY A C 1
ATOM 784 O O . GLY A 1 95 ? 9.699 -10.731 -30.452 1.00 93.00 95 GLY A O 1
ATOM 785 N N . ILE A 1 96 ? 9.416 -8.618 -31.174 1.00 92.81 96 ILE A N 1
ATOM 786 C CA . ILE A 1 96 ? 9.283 -8.948 -32.596 1.00 92.81 96 ILE A CA 1
ATOM 787 C C . ILE A 1 96 ? 10.645 -8.779 -33.262 1.00 92.81 96 ILE A C 1
ATOM 789 O O . ILE A 1 96 ? 11.262 -7.724 -33.148 1.00 92.81 96 ILE A O 1
ATOM 793 N N . LEU A 1 97 ? 11.137 -9.819 -33.944 1.00 94.88 97 LEU A N 1
ATOM 794 C CA . LEU A 1 97 ? 12.407 -9.745 -34.672 1.00 94.88 97 LEU A CA 1
ATOM 795 C C . LEU A 1 97 ? 12.350 -8.656 -35.740 1.00 94.88 97 LEU A C 1
ATOM 797 O O . LEU A 1 97 ? 11.466 -8.660 -36.600 1.00 94.88 97 LEU A O 1
ATOM 801 N N . LYS A 1 98 ? 13.351 -7.779 -35.731 1.00 95.06 98 LYS A N 1
ATOM 802 C CA . LYS A 1 98 ? 13.539 -6.805 -36.801 1.00 95.06 98 LYS A CA 1
ATOM 803 C C . LYS A 1 98 ? 13.862 -7.519 -38.117 1.00 95.06 98 LYS A C 1
ATOM 805 O O . LYS A 1 98 ? 14.529 -8.561 -38.105 1.00 95.06 98 LYS A O 1
ATOM 810 N N . PRO A 1 99 ? 13.447 -6.961 -39.268 1.00 95.12 99 PRO A N 1
ATOM 811 C CA . PRO A 1 99 ? 13.771 -7.532 -40.569 1.00 95.12 99 PRO A CA 1
ATOM 812 C C . PRO A 1 99 ? 15.276 -7.801 -40.720 1.00 95.12 99 PRO A C 1
ATOM 814 O O . PRO A 1 99 ? 16.108 -6.941 -40.435 1.00 95.12 99 PRO A O 1
ATOM 817 N N . GLY A 1 100 ? 15.633 -9.014 -41.149 1.00 93.44 100 GLY A N 1
ATOM 818 C CA . GLY A 1 100 ? 17.029 -9.425 -41.348 1.00 93.44 100 GLY A CA 1
ATOM 819 C C . GLY A 1 100 ? 17.805 -9.766 -40.069 1.00 93.44 100 GLY A C 1
ATOM 820 O O . GLY A 1 100 ? 18.989 -10.092 -40.149 1.00 93.44 100 GLY A O 1
ATOM 821 N N . LYS A 1 101 ? 17.172 -9.722 -38.892 1.00 93.19 101 LYS A N 1
ATOM 822 C CA . LYS A 1 101 ? 17.767 -10.181 -37.633 1.00 93.19 101 LYS A CA 1
ATOM 823 C C . LYS A 1 101 ? 17.342 -11.616 -37.323 1.00 93.19 101 LYS A C 1
ATOM 825 O O . LYS A 1 101 ? 16.318 -12.099 -37.795 1.00 93.19 101 LYS A O 1
ATOM 830 N N . SER A 1 102 ? 18.155 -12.313 -36.534 1.00 90.31 102 SER A N 1
ATOM 831 C CA . SER A 1 102 ? 17.912 -13.701 -36.126 1.00 90.31 102 SER A CA 1
ATOM 832 C C . SER A 1 102 ? 17.838 -13.806 -34.612 1.00 90.31 102 SER A C 1
ATOM 834 O O . SER A 1 102 ? 18.583 -13.132 -33.900 1.00 90.31 102 SER A O 1
ATOM 836 N N . SER A 1 103 ? 16.958 -14.676 -34.115 1.00 86.69 103 SER A N 1
ATOM 837 C CA . SER A 1 103 ? 16.879 -14.948 -32.684 1.00 86.69 103 SER A CA 1
ATOM 838 C C . SER A 1 103 ? 18.094 -15.743 -32.220 1.00 86.69 103 SER A C 1
ATOM 840 O O . SER A 1 103 ? 18.419 -16.771 -32.816 1.00 86.69 103 SER A O 1
ATOM 842 N N . MET A 1 104 ? 18.700 -15.329 -31.112 1.00 81.94 104 MET A N 1
ATOM 843 C CA . MET A 1 104 ? 19.720 -16.110 -30.418 1.00 81.94 104 MET A CA 1
ATOM 844 C C . MET A 1 104 ? 19.110 -16.803 -29.193 1.00 81.94 104 MET A C 1
ATOM 846 O O . MET A 1 104 ? 18.216 -16.251 -28.548 1.00 81.94 104 MET A O 1
ATOM 850 N N . LYS A 1 105 ? 19.569 -18.025 -28.888 1.00 85.50 105 LYS A N 1
ATOM 851 C CA . LYS A 1 105 ? 19.212 -18.762 -27.666 1.00 85.50 105 LYS A CA 1
ATOM 852 C C . LYS A 1 105 ? 20.448 -18.891 -26.756 1.00 85.50 105 LYS A C 1
ATOM 854 O O . LYS A 1 105 ? 21.510 -19.218 -27.280 1.00 85.50 105 LYS A O 1
ATOM 859 N N . PRO A 1 106 ? 20.320 -18.698 -25.428 1.00 87.38 106 PRO A N 1
ATOM 860 C CA . PRO A 1 106 ? 19.110 -18.272 -24.723 1.00 87.38 106 PRO A CA 1
ATOM 861 C C . PRO A 1 106 ? 18.701 -16.847 -25.117 1.00 87.38 106 PRO A C 1
ATOM 863 O O . PRO A 1 106 ? 19.523 -16.068 -25.594 1.00 87.38 106 PRO A O 1
ATOM 866 N N . TYR A 1 107 ? 17.415 -16.531 -24.965 1.00 84.06 107 TYR A N 1
ATOM 867 C CA . TYR A 1 107 ? 16.924 -15.181 -25.222 1.00 84.06 107 TYR A CA 1
ATOM 868 C C . TYR A 1 107 ? 17.614 -14.188 -24.276 1.00 84.06 107 TYR A C 1
ATOM 870 O O . TYR A 1 107 ? 17.655 -14.405 -23.065 1.00 84.06 107 TYR A O 1
ATOM 878 N N . ILE A 1 108 ? 18.127 -13.097 -24.841 1.00 87.62 108 ILE A N 1
ATOM 879 C CA . ILE A 1 108 ? 18.695 -11.955 -24.122 1.00 87.62 108 ILE A CA 1
ATOM 880 C C . ILE A 1 108 ? 17.997 -10.711 -24.669 1.00 87.62 108 ILE A C 1
ATOM 882 O O . ILE A 1 108 ? 17.862 -10.571 -25.887 1.00 87.62 108 ILE A O 1
ATOM 886 N N . HIS A 1 109 ? 17.537 -9.830 -23.779 1.00 91.06 109 HIS A N 1
ATOM 887 C CA . HIS A 1 109 ? 16.904 -8.576 -24.179 1.00 91.06 109 HIS A CA 1
ATOM 888 C C . HIS A 1 109 ? 17.871 -7.736 -25.029 1.00 91.06 109 HIS A C 1
ATOM 890 O O . HIS A 1 109 ? 18.999 -7.483 -24.605 1.00 91.06 109 HIS A O 1
ATOM 896 N N . ASN A 1 110 ? 17.446 -7.351 -26.236 1.00 93.00 110 ASN A N 1
ATOM 897 C CA . ASN A 1 110 ? 18.276 -6.616 -27.189 1.00 93.00 110 ASN A CA 1
ATOM 898 C C . ASN A 1 110 ? 17.414 -5.792 -28.165 1.00 93.00 110 ASN A C 1
ATOM 900 O O . ASN A 1 110 ? 16.806 -6.336 -29.089 1.00 93.00 110 ASN A O 1
ATOM 904 N N . GLU A 1 111 ? 17.406 -4.472 -27.986 1.00 94.69 111 GLU A N 1
ATOM 905 C CA . GLU A 1 111 ? 16.622 -3.527 -28.797 1.00 94.69 111 GLU A CA 1
ATOM 906 C C . GLU A 1 111 ? 17.181 -3.308 -30.220 1.00 94.69 111 GLU A C 1
ATOM 908 O O . GLU A 1 111 ? 16.508 -2.742 -31.080 1.00 94.69 111 GLU A O 1
ATOM 913 N N . GLU A 1 112 ? 18.391 -3.783 -30.530 1.00 93.69 112 GLU A N 1
ATOM 914 C CA . GLU A 1 112 ? 18.939 -3.768 -31.897 1.00 93.69 112 GLU A CA 1
ATOM 915 C C . GLU A 1 112 ? 18.418 -4.937 -32.747 1.00 93.69 112 GLU A C 1
ATOM 917 O O . GLU A 1 112 ? 18.438 -4.882 -33.981 1.00 93.69 112 GLU A O 1
ATOM 922 N N . ILE A 1 113 ? 17.982 -6.014 -32.088 1.00 94.56 113 ILE A N 1
ATOM 923 C CA . ILE A 1 113 ? 17.507 -7.256 -32.711 1.00 94.56 113 ILE A CA 1
ATOM 924 C C . ILE A 1 113 ? 15.976 -7.308 -32.726 1.00 94.56 113 ILE A C 1
ATOM 926 O O .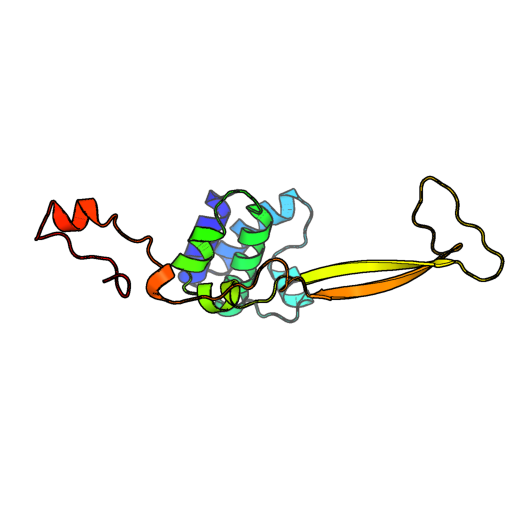 ILE A 1 113 ? 15.403 -7.828 -33.685 1.00 94.56 113 ILE A O 1
ATOM 930 N N . TYR A 1 114 ? 15.324 -6.753 -31.701 1.00 95.44 114 TYR A N 1
ATOM 931 C CA . TYR A 1 114 ? 13.876 -6.814 -31.518 1.00 95.44 114 TYR A CA 1
ATOM 932 C C . TYR A 1 114 ? 13.246 -5.427 -31.373 1.00 95.44 114 TYR A C 1
ATOM 934 O O . TYR A 1 114 ? 13.851 -4.517 -30.811 1.00 95.44 114 TYR A O 1
ATOM 942 N N . ASP A 1 115 ? 12.007 -5.295 -31.839 1.00 96.00 115 ASP A N 1
ATOM 943 C CA . ASP A 1 115 ? 11.082 -4.249 -31.404 1.00 96.00 115 ASP A CA 1
ATOM 944 C C . ASP A 1 115 ? 10.224 -4.795 -30.257 1.00 96.00 115 ASP A C 1
ATOM 946 O O . ASP A 1 115 ? 9.621 -5.866 -30.383 1.00 96.00 115 ASP A O 1
ATOM 950 N N . TYR A 1 116 ? 10.202 -4.081 -29.127 1.00 95.50 116 TYR A N 1
ATOM 951 C CA . TYR A 1 116 ? 9.487 -4.506 -27.925 1.00 95.50 116 TYR A CA 1
ATOM 952 C C . TYR A 1 116 ? 8.159 -3.786 -27.755 1.00 95.50 116 TYR A C 1
ATOM 954 O O . TYR A 1 116 ? 8.084 -2.558 -27.792 1.00 95.50 116 TYR A O 1
ATOM 962 N N . TYR A 1 117 ? 7.129 -4.572 -27.467 1.00 95.69 117 TYR A N 1
ATOM 963 C CA . TYR A 1 117 ? 5.796 -4.094 -27.154 1.00 95.69 117 TYR A CA 1
ATOM 964 C C . TYR A 1 117 ? 5.365 -4.613 -25.784 1.00 95.69 117 TYR A C 1
ATOM 966 O O . TYR A 1 117 ? 5.611 -5.766 -25.421 1.00 95.69 117 TYR A O 1
ATOM 974 N N . TYR A 1 118 ? 4.726 -3.734 -25.016 1.00 95.81 118 TYR A N 1
ATOM 975 C CA . TYR A 1 118 ? 4.283 -4.004 -23.654 1.00 95.81 118 TYR A CA 1
ATOM 976 C C . TYR A 1 118 ? 2.772 -3.862 -23.595 1.00 95.81 118 TYR A C 1
ATOM 978 O O . TYR A 1 118 ? 2.231 -2.781 -23.830 1.00 95.81 118 TYR A O 1
ATOM 986 N N . TYR A 1 119 ? 2.099 -4.949 -23.241 1.00 94.81 119 TYR A N 1
ATOM 987 C CA . TYR A 1 119 ? 0.649 -4.991 -23.144 1.00 94.81 119 TYR A CA 1
ATOM 988 C C . TYR A 1 119 ? 0.236 -5.284 -21.709 1.00 94.81 119 TYR A C 1
ATOM 990 O O . TYR A 1 119 ? 0.776 -6.184 -21.060 1.00 94.81 119 TYR A O 1
ATOM 998 N N . VAL A 1 120 ? -0.749 -4.537 -21.212 1.00 94.50 120 VAL A N 1
ATOM 999 C CA . VAL A 1 120 ? -1.426 -4.899 -19.966 1.00 94.50 120 VAL A CA 1
ATOM 1000 C C . VAL A 1 120 ? -2.297 -6.110 -20.261 1.00 94.50 120 VAL A C 1
ATOM 1002 O O . VAL A 1 120 ? -3.191 -6.046 -21.101 1.00 94.50 120 VAL A O 1
ATOM 1005 N N . ASN A 1 121 ? -2.024 -7.212 -19.574 1.00 93.12 121 ASN A N 1
ATOM 1006 C CA . ASN A 1 121 ? -2.803 -8.431 -19.698 1.00 93.12 121 ASN A CA 1
ATOM 1007 C C . ASN A 1 121 ? -3.809 -8.523 -18.554 1.00 93.12 121 ASN A C 1
ATOM 1009 O O . ASN A 1 121 ? -3.421 -8.449 -17.383 1.00 93.12 121 ASN A O 1
ATOM 1013 N N . ASP A 1 122 ? -5.078 -8.715 -18.893 1.00 90.56 122 ASP A N 1
ATOM 1014 C CA . ASP A 1 122 ? -6.127 -8.987 -17.920 1.00 90.56 122 ASP A CA 1
ATOM 1015 C C . ASP A 1 122 ? -6.029 -10.448 -17.451 1.00 90.56 122 ASP A C 1
ATOM 1017 O O . ASP A 1 122 ? -6.089 -11.389 -18.244 1.00 90.56 122 ASP A O 1
ATOM 1021 N N . LEU A 1 123 ? -5.849 -10.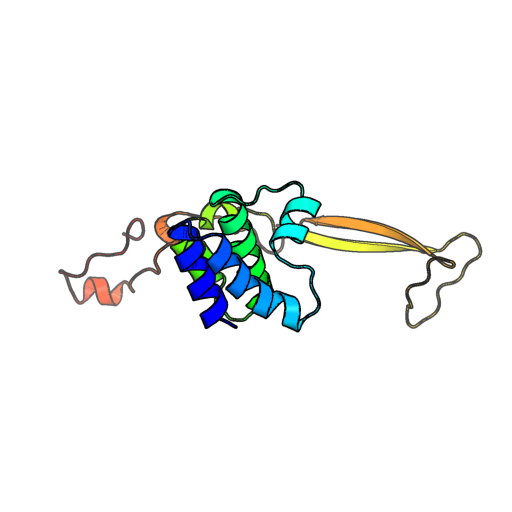642 -16.145 1.00 89.75 123 LEU A N 1
ATOM 1022 C CA . LEU A 1 123 ? -5.744 -11.955 -15.512 1.00 89.75 123 LEU A CA 1
ATOM 1023 C C . LEU A 1 123 ? -7.005 -12.321 -14.721 1.00 89.75 123 LEU A C 1
ATOM 1025 O O . LEU A 1 123 ? -6.961 -13.234 -13.896 1.00 89.75 123 LEU A O 1
ATOM 1029 N N . SER A 1 124 ? -8.139 -11.669 -14.980 1.00 87.75 124 SER A N 1
ATOM 1030 C CA . SER A 1 124 ? -9.417 -11.956 -14.312 1.00 87.75 124 SER A CA 1
ATOM 1031 C C . SER A 1 124 ? -9.909 -13.396 -14.527 1.00 87.75 124 SER A C 1
ATOM 1033 O O . SER A 1 124 ? -10.671 -13.913 -13.714 1.00 87.75 124 SER A O 1
ATOM 1035 N N . SER A 1 125 ? -9.432 -14.089 -15.571 1.00 87.19 125 SER A N 1
ATOM 1036 C CA . SER A 1 125 ? -9.663 -15.531 -15.773 1.00 87.19 125 SER A CA 1
ATOM 1037 C C . SER A 1 125 ? -8.964 -16.417 -14.734 1.00 87.19 125 SER A C 1
ATOM 1039 O O . SER A 1 125 ? -9.411 -17.534 -14.485 1.00 87.19 125 SER A O 1
ATOM 1041 N N . ARG A 1 126 ? -7.874 -15.936 -14.121 1.00 85.50 126 ARG A N 1
ATOM 1042 C CA . ARG A 1 126 ? -7.165 -16.630 -13.035 1.00 85.50 126 ARG A CA 1
ATOM 1043 C C . ARG A 1 126 ? -7.777 -16.331 -11.678 1.00 85.50 126 ARG A C 1
ATOM 1045 O O . ARG A 1 126 ? -7.796 -17.200 -10.814 1.00 85.50 126 ARG A O 1
ATOM 1052 N N . GLU A 1 127 ? -8.237 -15.101 -11.482 1.00 83.25 127 GLU A N 1
ATOM 1053 C CA . GLU A 1 127 ? -8.791 -14.662 -10.210 1.00 83.25 127 GLU A CA 1
ATOM 1054 C C . GLU A 1 127 ? -9.822 -13.549 -10.423 1.00 83.25 127 GLU A C 1
ATOM 1056 O O . GLU A 1 127 ? -9.473 -12.418 -10.760 1.00 83.25 127 GLU A O 1
ATOM 1061 N N . ASN A 1 128 ? -11.095 -13.865 -10.181 1.00 83.69 128 ASN A N 1
ATOM 1062 C CA . ASN A 1 128 ? -12.185 -12.896 -10.230 1.00 83.69 128 ASN A CA 1
ATOM 1063 C C . ASN A 1 128 ? -12.550 -12.459 -8.807 1.00 83.69 128 ASN A C 1
ATOM 1065 O O . ASN A 1 128 ? -13.388 -13.072 -8.140 1.00 83.69 128 ASN A O 1
ATOM 1069 N N . ARG A 1 129 ? -11.849 -11.439 -8.305 1.00 86.38 129 ARG A N 1
ATOM 1070 C CA . ARG A 1 129 ? -12.038 -10.954 -6.936 1.00 86.38 129 ARG A CA 1
ATOM 1071 C C . ARG A 1 129 ? -13.322 -10.137 -6.828 1.00 86.38 129 ARG A C 1
ATOM 1073 O O . ARG A 1 129 ? -13.565 -9.228 -7.616 1.00 86.38 129 ARG A O 1
ATOM 1080 N N . ARG A 1 130 ? -14.106 -10.431 -5.792 1.00 88.56 130 ARG A N 1
ATOM 1081 C CA . ARG A 1 130 ? -15.259 -9.633 -5.378 1.00 88.56 130 ARG A CA 1
ATOM 1082 C C . ARG A 1 130 ? -15.173 -9.382 -3.886 1.00 88.56 130 ARG A C 1
ATOM 1084 O O . ARG A 1 130 ? -15.053 -10.327 -3.109 1.00 88.56 130 ARG A O 1
ATOM 1091 N N . TRP A 1 131 ? -15.286 -8.121 -3.494 1.00 92.81 131 TRP A N 1
ATOM 1092 C CA . TRP A 1 131 ? -15.400 -7.744 -2.094 1.00 92.81 131 TRP A CA 1
ATOM 1093 C C . TRP A 1 131 ? -16.867 -7.638 -1.664 1.00 92.81 131 TRP A C 1
ATOM 1095 O O . TRP A 1 131 ? -17.698 -7.083 -2.384 1.00 92.81 131 TRP A O 1
ATOM 1105 N N . LEU A 1 132 ? -17.171 -8.158 -0.476 1.00 93.62 132 LEU A N 1
ATOM 1106 C CA . LEU A 1 132 ? -18.413 -7.916 0.258 1.00 93.62 132 LEU A CA 1
ATOM 1107 C C . LEU A 1 132 ? -18.033 -7.438 1.658 1.00 93.62 132 LEU A C 1
ATOM 1109 O O . LEU A 1 132 ? -17.149 -8.035 2.265 1.00 93.62 132 LEU A O 1
ATOM 1113 N N . ASP A 1 133 ? -18.716 -6.435 2.207 1.00 94.69 133 ASP A N 1
ATOM 1114 C CA . ASP A 1 133 ? -18.306 -5.830 3.486 1.00 94.69 133 ASP A CA 1
ATOM 1115 C C . ASP A 1 133 ? -18.307 -6.807 4.668 1.00 94.69 133 ASP A C 1
ATOM 1117 O O . ASP A 1 133 ? -17.487 -6.686 5.574 1.00 94.69 133 ASP A O 1
ATOM 1121 N N . LYS A 1 134 ? -19.104 -7.879 4.618 1.00 94.81 134 LYS A N 1
ATOM 1122 C CA . LYS A 1 134 ? -19.007 -8.971 5.598 1.00 94.81 134 LYS A CA 1
ATOM 1123 C C . LYS A 1 134 ? -17.607 -9.599 5.706 1.00 94.81 134 LYS A C 1
ATOM 1125 O O . LYS A 1 134 ? -17.261 -10.161 6.736 1.00 94.81 134 LYS A O 1
ATOM 1130 N N . MET A 1 135 ? -16.774 -9.485 4.666 1.00 95.31 135 MET A N 1
ATOM 1131 C CA . MET A 1 135 ? -15.403 -10.015 4.610 1.00 95.31 135 MET A CA 1
ATOM 1132 C C . MET A 1 135 ? -14.381 -9.190 5.416 1.00 95.31 135 MET A C 1
ATOM 1134 O O . MET A 1 135 ? -13.201 -9.573 5.484 1.00 95.31 135 MET A O 1
ATOM 1138 N N . TYR A 1 136 ? -14.794 -8.070 6.028 1.00 96.06 136 TYR A N 1
ATOM 1139 C CA . TYR A 1 136 ? -13.963 -7.358 7.004 1.00 96.06 136 TYR A CA 1
ATOM 1140 C C . TYR A 1 136 ? -13.628 -8.243 8.210 1.00 96.06 136 TYR A C 1
ATOM 1142 O O . TYR A 1 136 ? -12.504 -8.173 8.709 1.00 96.06 136 TYR A O 1
ATOM 1150 N N . PHE A 1 137 ? -14.542 -9.131 8.609 1.00 95.06 137 PHE A N 1
ATOM 1151 C CA . PHE A 1 137 ? -14.354 -10.065 9.716 1.00 95.06 137 PHE A CA 1
ATOM 1152 C C . PHE A 1 137 ? -14.333 -11.513 9.216 1.00 95.06 137 PHE A C 1
ATOM 1154 O O . PHE A 1 137 ? -15.066 -11.887 8.302 1.00 95.06 137 PHE A O 1
ATOM 1161 N N . ALA A 1 138 ? -13.479 -12.345 9.813 1.00 93.75 138 ALA A N 1
ATOM 1162 C CA . ALA A 1 138 ? -13.506 -13.782 9.551 1.00 93.75 138 ALA A CA 1
ATOM 1163 C C . ALA A 1 138 ? -14.755 -14.400 10.206 1.00 93.75 138 ALA A C 1
ATOM 1165 O O . ALA A 1 138 ? -15.081 -14.014 11.329 1.00 93.75 138 ALA A O 1
ATOM 1166 N N . PRO A 1 139 ? -15.461 -15.340 9.560 1.00 95.56 139 PRO A N 1
ATOM 1167 C CA . PRO A 1 139 ? -16.619 -15.979 10.173 1.00 95.56 139 PRO A CA 1
ATOM 1168 C C . PRO A 1 139 ? -16.203 -16.798 11.400 1.00 95.56 139 PRO A C 1
ATOM 1170 O O . PRO A 1 139 ? -15.161 -17.457 11.401 1.00 95.56 139 PRO A O 1
ATOM 1173 N N . ILE A 1 140 ? -17.039 -16.781 12.435 1.00 96.50 140 ILE A N 1
ATOM 1174 C CA . ILE A 1 140 ? -16.919 -17.698 13.569 1.00 96.50 140 ILE A CA 1
ATOM 1175 C C . ILE A 1 140 ? -17.421 -19.068 13.106 1.00 96.50 140 ILE A C 1
ATOM 1177 O O . ILE A 1 140 ? -18.448 -19.158 12.433 1.00 96.50 140 ILE A O 1
ATOM 1181 N N . HIS A 1 141 ? -16.704 -20.139 13.447 1.00 96.25 141 HIS A N 1
ATOM 1182 C CA . HIS A 1 141 ? -17.078 -21.489 13.030 1.00 96.25 141 HIS A CA 1
ATOM 1183 C C . HIS A 1 141 ? -18.479 -21.864 13.542 1.00 96.25 141 HIS A C 1
ATOM 1185 O O . HIS A 1 141 ? -18.794 -21.646 14.713 1.00 96.25 141 HIS A O 1
ATOM 1191 N N . GLN A 1 142 ? -19.310 -22.468 12.686 1.00 94.75 142 GLN A N 1
ATOM 1192 C CA . GLN A 1 142 ? -20.720 -22.734 13.004 1.00 94.75 142 GLN A CA 1
ATOM 1193 C C . GLN A 1 142 ? -20.895 -23.634 14.234 1.00 94.75 142 GLN A C 1
ATOM 1195 O O . GLN A 1 142 ? -21.853 -23.479 14.990 1.00 94.75 142 GLN A O 1
ATOM 1200 N N . ASP A 1 143 ? -19.964 -24.560 14.468 1.00 97.38 143 ASP A N 1
ATOM 1201 C CA . ASP A 1 143 ? -19.988 -25.404 15.668 1.00 97.38 143 ASP A CA 1
ATOM 1202 C C . ASP A 1 143 ? -19.810 -24.603 16.956 1.00 97.38 143 ASP A C 1
ATOM 1204 O O . ASP A 1 143 ? -20.436 -24.937 17.958 1.00 97.38 143 ASP A O 1
ATOM 1208 N N . GLU A 1 144 ? -19.021 -23.527 16.933 1.00 96.81 144 GLU A N 1
ATOM 1209 C CA . GLU A 1 144 ? -18.835 -22.666 18.104 1.00 96.81 144 GLU A CA 1
ATOM 1210 C C . GLU A 1 144 ? -20.085 -21.819 18.369 1.00 96.81 144 GLU A C 1
ATOM 1212 O O . GLU A 1 144 ? -20.505 -21.697 19.519 1.00 96.81 144 GLU A O 1
ATOM 1217 N N . ILE A 1 145 ? -20.747 -21.333 17.310 1.00 96.81 145 ILE A N 1
ATOM 1218 C CA . ILE A 1 145 ? -22.050 -20.652 17.415 1.00 96.81 145 ILE A CA 1
ATOM 1219 C C . ILE A 1 145 ? -23.108 -21.590 18.010 1.00 96.81 145 ILE A C 1
ATOM 1221 O O . ILE A 1 145 ? -23.837 -21.216 18.923 1.00 96.81 145 ILE A O 1
ATOM 1225 N N . ARG A 1 146 ? -23.174 -22.845 17.546 1.00 95.50 146 ARG A N 1
ATOM 1226 C CA . ARG A 1 146 ? -24.125 -23.836 18.081 1.00 95.50 146 ARG A CA 1
ATOM 1227 C C . ARG A 1 146 ? -23.813 -24.246 19.519 1.00 95.50 146 ARG A C 1
ATOM 1229 O O . ARG A 1 146 ? -24.734 -24.555 20.271 1.00 95.50 146 ARG A O 1
ATOM 1236 N N . ARG A 1 147 ? -22.532 -24.275 19.899 1.00 97.81 147 ARG A N 1
ATOM 1237 C CA . ARG A 1 147 ? -22.086 -24.657 21.245 1.00 97.81 147 ARG A CA 1
ATOM 1238 C C . ARG A 1 147 ? -22.430 -23.599 22.293 1.00 97.81 147 ARG A C 1
ATOM 1240 O O . ARG A 1 147 ? -22.716 -23.963 23.430 1.00 97.81 147 ARG A O 1
ATOM 1247 N N . ASN A 1 148 ? -22.404 -22.316 21.932 1.00 97.56 148 ASN A N 1
ATOM 1248 C CA . ASN A 1 148 ? -22.706 -21.217 22.845 1.00 97.56 148 ASN A CA 1
ATOM 1249 C C . ASN A 1 148 ? -23.835 -20.329 22.291 1.00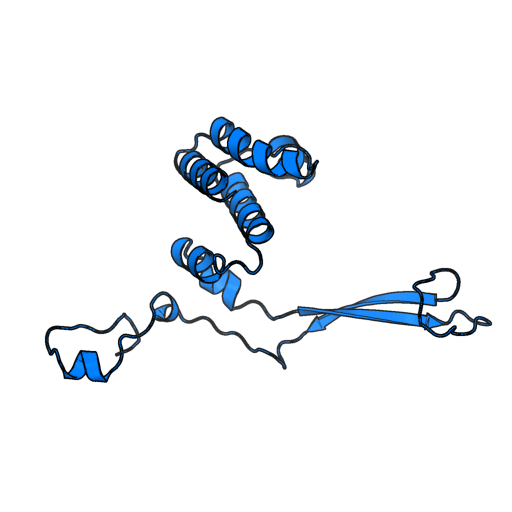 97.56 148 ASN A C 1
ATOM 1251 O O . ASN A 1 148 ? -23.554 -19.434 21.499 1.00 97.56 148 ASN A O 1
ATOM 1255 N N . PRO A 1 149 ? -25.085 -20.487 22.769 1.00 93.81 149 PRO A N 1
ATOM 1256 C CA . PRO A 1 149 ? -26.220 -19.667 22.333 1.00 93.81 149 PRO A CA 1
ATOM 1257 C C . PRO A 1 149 ? -26.068 -18.156 22.577 1.00 93.81 149 PRO A C 1
ATOM 1259 O O . PRO A 1 149 ? -26.806 -17.374 21.988 1.00 93.81 149 PRO A O 1
ATOM 1262 N N . ASN A 1 150 ? -25.132 -17.736 23.439 1.00 97.19 150 ASN A N 1
ATOM 1263 C CA . ASN A 1 150 ? -24.828 -16.321 23.677 1.00 97.19 150 ASN A CA 1
ATOM 1264 C C . ASN A 1 150 ? -23.771 -15.762 22.704 1.00 97.19 150 ASN A C 1
ATOM 1266 O O . ASN A 1 150 ? -23.494 -14.564 22.730 1.00 97.19 150 ASN A O 1
ATOM 1270 N N . LEU A 1 151 ? -23.136 -16.611 21.887 1.00 96.88 151 LEU A N 1
ATOM 1271 C CA . LEU A 1 151 ? -22.155 -16.189 20.892 1.00 96.88 151 LEU A CA 1
ATOM 1272 C C . LEU A 1 151 ? -22.877 -15.744 19.618 1.00 96.88 151 LEU A C 1
ATOM 1274 O O . LEU A 1 151 ? -23.526 -16.540 18.944 1.00 96.88 151 LEU A O 1
ATOM 1278 N N . VAL A 1 152 ? -22.738 -14.464 19.282 1.00 95.62 152 VAL A N 1
ATOM 1279 C CA . VAL A 1 152 ? -23.324 -13.875 18.073 1.00 95.62 152 VAL A CA 1
ATOM 1280 C C . VAL A 1 152 ? -22.311 -13.939 16.932 1.00 95.62 152 VAL A C 1
ATOM 1282 O O . VAL A 1 152 ? -21.123 -13.688 17.129 1.00 95.62 152 VAL A O 1
ATOM 1285 N N . GLN A 1 153 ? -22.783 -14.289 15.737 1.00 96.69 153 GLN A N 1
ATOM 1286 C CA . GLN A 1 153 ? -21.965 -14.339 14.528 1.00 96.69 153 GLN A CA 1
ATOM 1287 C C . GLN A 1 153 ? -21.538 -12.932 14.071 1.00 96.69 153 GLN A C 1
ATOM 1289 O O . GLN A 1 153 ? -22.195 -11.933 14.366 1.00 96.69 153 GLN A O 1
ATOM 1294 N N . ASN A 1 154 ? -20.435 -12.854 13.324 1.00 96.69 154 ASN A N 1
ATOM 1295 C CA . ASN A 1 154 ? -20.010 -11.615 12.682 1.00 96.69 154 ASN A CA 1
ATOM 1296 C C . ASN A 1 154 ? -21.035 -11.129 11.632 1.00 96.69 154 ASN A C 1
ATOM 1298 O O . ASN A 1 154 ? -21.679 -11.953 10.981 1.00 96.69 154 ASN A O 1
ATOM 1302 N N . PRO A 1 155 ? -21.173 -9.806 11.419 1.00 95.75 155 PRO A N 1
ATOM 1303 C CA . PRO A 1 155 ? -22.213 -9.248 10.551 1.00 95.75 155 PRO A CA 1
ATOM 1304 C C . PRO A 1 155 ? -22.203 -9.789 9.109 1.00 95.75 155 PRO A C 1
ATOM 1306 O O . PRO A 1 155 ? -21.159 -9.800 8.451 1.00 95.75 155 PRO A O 1
ATOM 1309 N N . GLY A 1 156 ? -23.374 -10.178 8.592 1.00 93.38 156 GLY A N 1
ATOM 1310 C CA . GLY A 1 156 ? -23.582 -10.665 7.221 1.00 93.38 156 GLY A CA 1
ATOM 1311 C C . GLY A 1 156 ? -23.191 -12.132 6.997 1.00 93.38 156 GLY A C 1
ATOM 1312 O O . GLY A 1 156 ? -23.149 -12.592 5.847 1.00 93.38 156 GLY A O 1
ATOM 1313 N N . MET A 1 157 ? -22.840 -12.843 8.070 1.00 91.19 157 MET A N 1
ATOM 1314 C CA . MET A 1 157 ? -22.433 -14.253 8.072 1.00 91.19 157 MET A CA 1
ATOM 1315 C C . MET A 1 157 ? -23.428 -15.155 8.820 1.00 91.19 157 MET A C 1
ATOM 1317 O O . MET A 1 157 ? -23.110 -16.323 9.048 1.00 91.19 157 MET A O 1
ATOM 1321 N N . GLU A 1 158 ? -24.577 -14.608 9.225 1.00 82.44 158 GLU A N 1
ATOM 1322 C CA . GLU A 1 158 ? -25.725 -15.347 9.767 1.00 82.44 158 GLU A CA 1
ATOM 1323 C C . GLU A 1 158 ? -26.315 -16.399 8.813 1.00 82.44 158 GLU A C 1
ATOM 1325 O O . GLU A 1 158 ? -26.190 -16.248 7.573 1.00 82.44 158 GLU A O 1
#

Foldseek 3Di:
DVVLLVQLLVCLVVVVLVRSQVSVQVVCVVVPHDGPCVVCVVVVHDSGSVRSNVVSLVSCCVVCPVVPVVLLSCLVVVNCQVVQQDFDKDKDKDWAADPPADADPPGDDDVVGTDIDIDIGGPCVVPVGDDDNLVSDDWDDVVVCVVDVVDDTRPPND

pLDDT: mean 95.04, std 4.22, range [81.94, 98.81]

Sequence (158 aa):
AEMYLIAAEASIELNELEEAAKWLDILRGRIELKDTRSTLTIRGKQFSQADMRDFLRQQRRAEFAYEQHRYFDVRRWMIAPEAGNKPLTGIIVEGILKPGKSSMKPYIHNEEIYDYYYYVNDLSSRENRRWLDKMYFAPIHQDEIRRNPNLVQNPGME